Protein AF-A0A538FE49-F1 (afdb_monomer_lite)

Foldseek 3Di:
DVPDCVCVVQVQADDLVVLCVVCPCCLVPPAPVLCVQCVVVVHGSSVSVRGFDKDWDWDQDPNDIDGPDIDGDPVCVVVVVVQVVQCPDPCRQVCVPPNPPVDDDPVVD

Structure (mmCIF, N/CA/C/O backbone):
data_AF-A0A538FE49-F1
#
_entry.id   AF-A0A538FE49-F1
#
loop_
_atom_site.group_PDB
_atom_site.id
_atom_site.type_symbol
_atom_site.label_atom_id
_atom_site.label_alt_id
_atom_site.label_comp_id
_atom_site.label_asym_id
_atom_site.label_entity_id
_atom_site.label_seq_id
_atom_site.pdbx_PDB_ins_code
_atom_site.Cartn_x
_atom_site.Cartn_y
_atom_site.Cartn_z
_atom_site.occupancy
_atom_site.B_iso_or_equiv
_atom_site.auth_seq_id
_atom_site.auth_comp_id
_atom_site.auth_asym_id
_atom_site.auth_atom_id
_atom_site.pdbx_PDB_model_num
ATOM 1 N N . SER A 1 1 ? -4.887 13.344 3.956 1.00 56.56 1 SER A N 1
ATOM 2 C CA . SER A 1 1 ? -5.628 13.001 5.186 1.00 56.56 1 SER A CA 1
ATOM 3 C C . SER A 1 1 ? -6.440 14.210 5.642 1.00 56.56 1 SER A C 1
ATOM 5 O O . SER A 1 1 ? -6.087 15.333 5.300 1.00 56.56 1 SER A O 1
ATOM 7 N N . GLY A 1 2 ? -7.530 14.019 6.389 1.00 65.06 2 GLY A N 1
ATOM 8 C CA . GLY A 1 2 ? -8.364 15.116 6.911 1.00 65.06 2 GLY A CA 1
ATOM 9 C C . GLY A 1 2 ? -7.745 15.881 8.092 1.00 65.06 2 GLY A C 1
ATOM 10 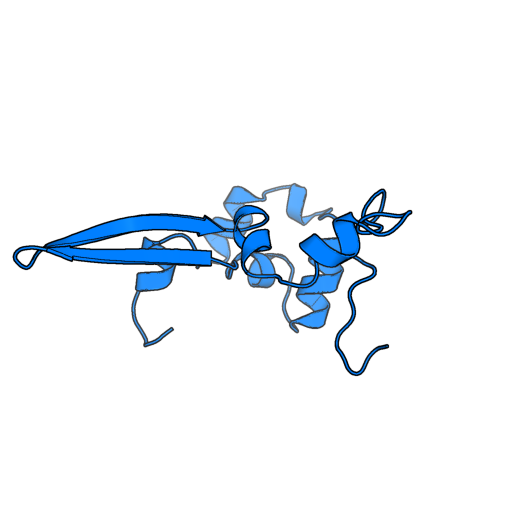O O . GLY A 1 2 ? -8.486 16.376 8.931 1.00 65.06 2 GLY A O 1
ATOM 11 N N . GLY A 1 3 ? -6.411 15.922 8.201 1.00 80.62 3 GLY A N 1
ATOM 12 C CA . GLY A 1 3 ? -5.692 16.476 9.356 1.00 80.62 3 GLY A CA 1
ATOM 13 C C . GLY A 1 3 ? -5.614 15.558 10.584 1.00 80.62 3 GLY A C 1
ATOM 14 O O . GLY A 1 3 ? -5.140 16.005 11.622 1.00 80.62 3 GLY A O 1
ATOM 15 N N . SER A 1 4 ? -6.063 14.303 10.483 1.00 91.44 4 SER A N 1
ATOM 16 C CA . SER A 1 4 ? -5.991 13.298 11.553 1.00 91.44 4 SER A CA 1
ATOM 17 C C . SER A 1 4 ? -4.808 12.336 11.392 1.00 91.44 4 SER A C 1
ATOM 19 O O . SER A 1 4 ? -4.269 12.167 10.295 1.00 91.44 4 SER A O 1
ATOM 21 N N . ASP A 1 5 ? -4.482 11.650 12.484 1.00 93.88 5 ASP A N 1
ATOM 22 C CA . ASP A 1 5 ? -3.541 10.529 12.605 1.00 93.88 5 ASP A CA 1
ATOM 23 C C . ASP A 1 5 ? -4.081 9.192 12.075 1.00 93.88 5 ASP A C 1
ATOM 25 O O . ASP A 1 5 ? -3.292 8.284 11.860 1.00 93.88 5 ASP A O 1
ATOM 29 N N . PHE A 1 6 ? -5.378 9.095 11.758 1.00 93.25 6 PHE A N 1
ATOM 30 C CA . PHE A 1 6 ? -6.036 7.899 11.201 1.00 93.25 6 PHE A CA 1
ATOM 31 C C . PHE A 1 6 ? -5.154 7.021 10.285 1.00 93.25 6 PHE A C 1
ATOM 33 O O . PHE A 1 6 ? -5.016 5.827 10.520 1.00 93.25 6 PHE A O 1
ATOM 40 N N . ASN A 1 7 ? -4.525 7.572 9.239 1.00 93.00 7 ASN A N 1
ATOM 41 C CA . ASN A 1 7 ? -3.709 6.746 8.336 1.00 93.00 7 ASN A CA 1
ATOM 42 C C . ASN A 1 7 ? -2.469 6.142 9.023 1.00 93.00 7 ASN A C 1
ATOM 44 O O . ASN A 1 7 ? -2.065 5.037 8.660 1.00 93.00 7 ASN A O 1
ATOM 48 N N . PHE A 1 8 ? -1.875 6.844 9.990 1.00 94.31 8 PHE A N 1
ATOM 49 C CA . PHE A 1 8 ? -0.779 6.329 10.811 1.00 94.31 8 PHE A CA 1
ATOM 50 C C . PHE A 1 8 ? -1.275 5.228 11.754 1.00 94.31 8 PHE A C 1
ATOM 52 O O . PHE A 1 8 ? -0.643 4.175 11.824 1.00 94.31 8 PHE A O 1
ATOM 59 N N . ASP A 1 9 ? -2.438 5.412 12.391 1.00 94.25 9 ASP A N 1
ATOM 60 C CA . ASP A 1 9 ? -3.041 4.410 13.288 1.00 94.25 9 ASP A CA 1
ATOM 61 C C . ASP A 1 9 ? -3.315 3.076 12.579 1.00 94.25 9 ASP A C 1
ATOM 63 O O . ASP A 1 9 ? -3.202 2.004 13.176 1.00 94.25 9 ASP A O 1
ATOM 67 N N . PHE A 1 10 ? -3.640 3.132 11.284 1.00 92.62 10 PHE A N 1
ATOM 68 C CA . PHE A 1 10 ? -3.897 1.955 10.450 1.00 92.62 10 PHE A CA 1
ATOM 69 C C . PHE A 1 10 ? -2.693 1.515 9.603 1.00 92.62 10 PHE A C 1
ATOM 71 O O . PHE A 1 10 ? -2.832 0.624 8.764 1.00 92.62 10 PHE A O 1
ATOM 78 N N . GLY A 1 11 ? -1.510 2.100 9.825 1.00 91.00 11 GLY A N 1
ATOM 79 C CA . GLY A 1 11 ? -0.252 1.685 9.195 1.00 91.00 11 GLY A CA 1
ATOM 80 C C . GLY A 1 11 ? -0.149 1.965 7.692 1.00 91.00 11 GLY A C 1
ATOM 81 O O . GLY A 1 11 ? 0.686 1.363 7.017 1.00 91.00 11 GLY A O 1
ATOM 82 N N . VAL A 1 12 ? -0.999 2.850 7.170 1.00 93.81 12 VAL A N 1
ATOM 83 C CA . VAL A 1 12 ? -1.008 3.283 5.765 1.00 93.81 12 VAL A CA 1
ATOM 84 C C . VAL A 1 12 ? -0.020 4.431 5.551 1.00 93.81 12 VAL A C 1
ATOM 86 O O . VAL A 1 12 ? 0.650 4.469 4.523 1.00 93.81 12 VAL A O 1
ATOM 89 N N . SER A 1 13 ? 0.115 5.312 6.545 1.00 94.81 13 SER A N 1
ATOM 90 C CA . SER A 1 13 ? 1.120 6.379 6.572 1.00 94.81 13 SER A CA 1
ATOM 91 C C . SER A 1 13 ? 2.210 6.076 7.601 1.00 94.81 13 SER A C 1
ATOM 93 O O . SER A 1 13 ? 1.953 5.467 8.642 1.00 94.81 13 SER A O 1
ATOM 95 N N . GLN A 1 14 ? 3.433 6.516 7.321 1.00 94.31 14 GLN A N 1
ATOM 96 C CA . GLN A 1 14 ? 4.603 6.408 8.193 1.00 94.31 14 GLN A CA 1
ATOM 97 C C . GLN A 1 14 ? 5.433 7.684 8.101 1.00 94.31 14 GLN A C 1
ATOM 99 O O . GLN A 1 14 ? 5.347 8.423 7.126 1.00 94.31 14 GLN A O 1
ATOM 104 N N . THR A 1 15 ? 6.245 7.969 9.113 1.00 94.19 15 THR A N 1
ATOM 105 C CA . THR A 1 15 ? 7.215 9.061 8.997 1.00 94.19 15 THR A CA 1
ATOM 106 C C . THR A 1 15 ? 8.393 8.627 8.128 1.00 94.19 15 THR A C 1
ATOM 108 O O . THR A 1 15 ? 8.765 7.452 8.098 1.00 94.19 15 THR A O 1
ATOM 111 N N . ASP A 1 16 ? 9.043 9.581 7.464 1.00 92.12 16 ASP A N 1
ATOM 112 C CA . ASP A 1 16 ? 10.282 9.324 6.720 1.00 92.12 16 ASP A CA 1
ATOM 113 C C . ASP A 1 16 ? 11.351 8.638 7.582 1.00 92.12 16 ASP A C 1
ATOM 115 O O . ASP A 1 16 ? 12.091 7.786 7.095 1.00 92.12 16 ASP A O 1
ATOM 119 N N . GLU A 1 17 ? 11.431 8.987 8.868 1.00 93.50 17 GLU A N 1
ATOM 120 C CA . GLU A 1 17 ? 12.359 8.370 9.819 1.00 93.50 17 GLU A CA 1
ATOM 121 C C . GLU A 1 17 ? 12.038 6.886 10.035 1.00 93.50 17 GLU A C 1
ATOM 123 O O . GLU A 1 17 ? 12.928 6.049 9.896 1.00 93.50 17 GLU A O 1
ATOM 128 N N . GLN A 1 18 ? 10.763 6.545 10.256 1.00 94.88 18 GLN A N 1
ATOM 129 C CA . GLN A 1 18 ? 10.312 5.155 10.387 1.00 94.88 18 GLN A CA 1
ATOM 130 C C . GLN A 1 18 ? 10.593 4.346 9.117 1.00 94.88 18 GLN A C 1
ATOM 132 O O . GLN A 1 18 ? 11.029 3.196 9.189 1.00 94.88 18 GLN A O 1
ATOM 137 N N . VAL A 1 19 ? 10.380 4.942 7.940 1.00 95.00 19 VAL A N 1
ATOM 138 C CA . VAL A 1 19 ? 10.703 4.295 6.663 1.00 95.00 19 VAL A CA 1
ATOM 139 C C . VAL A 1 19 ? 12.204 4.047 6.546 1.00 95.00 19 VAL A C 1
ATOM 141 O O . VAL A 1 19 ? 12.609 2.950 6.158 1.00 95.00 19 VAL A O 1
ATOM 144 N N . ARG A 1 20 ? 13.034 5.040 6.881 1.00 93.38 20 ARG A N 1
ATOM 145 C CA . ARG A 1 20 ? 14.499 4.934 6.813 1.00 93.38 20 ARG A CA 1
ATOM 146 C C . ARG A 1 20 ? 15.039 3.892 7.782 1.00 93.38 20 ARG A C 1
ATOM 148 O O . ARG A 1 20 ? 15.902 3.114 7.388 1.00 93.38 20 ARG A O 1
ATOM 155 N N . GLU A 1 21 ? 14.494 3.820 8.990 1.00 95.00 21 GLU A N 1
ATOM 156 C CA . GLU A 1 21 ? 14.830 2.784 9.966 1.00 95.00 21 GLU A CA 1
ATOM 157 C C . GLU A 1 21 ? 14.435 1.388 9.461 1.00 95.00 21 GLU A C 1
ATOM 159 O O . GLU A 1 21 ? 15.263 0.478 9.446 1.00 95.00 21 GLU A O 1
ATOM 164 N N . ARG A 1 22 ? 13.196 1.227 8.970 1.00 93.56 22 ARG A N 1
ATOM 165 C CA . ARG A 1 22 ? 12.679 -0.053 8.460 1.00 93.56 22 ARG A CA 1
ATOM 166 C C . ARG A 1 22 ? 13.465 -0.567 7.258 1.00 93.56 22 ARG A C 1
ATOM 168 O O . ARG A 1 22 ? 13.726 -1.762 7.157 1.00 93.56 22 ARG A O 1
ATOM 175 N N . MET A 1 23 ? 13.767 0.315 6.309 1.00 92.81 23 MET A N 1
ATOM 176 C CA . MET A 1 23 ? 14.410 -0.067 5.052 1.00 92.81 23 MET A CA 1
ATOM 177 C C . MET A 1 23 ? 15.933 -0.160 5.196 1.00 92.81 23 MET A C 1
ATOM 179 O O . MET A 1 23 ? 16.560 -0.968 4.510 1.00 92.81 23 MET A O 1
ATOM 183 N N . GLY A 1 24 ? 16.533 0.639 6.083 1.00 92.19 24 GLY A N 1
ATOM 184 C CA . GLY A 1 24 ? 17.960 0.613 6.382 1.00 92.19 24 GLY A CA 1
ATOM 185 C C . GLY A 1 24 ? 18.828 0.603 5.110 1.00 92.19 24 GLY A C 1
ATOM 186 O O . GLY A 1 24 ? 18.593 1.409 4.203 1.00 92.19 24 GLY A O 1
ATOM 187 N N . PRO A 1 25 ? 19.789 -0.336 4.986 1.00 91.50 25 PRO A N 1
ATOM 188 C CA . PRO A 1 25 ? 20.655 -0.447 3.808 1.00 91.50 25 PRO A CA 1
ATOM 189 C C . PRO A 1 25 ? 19.922 -0.693 2.479 1.00 91.50 25 PRO A C 1
ATOM 191 O O . PRO A 1 25 ? 20.480 -0.415 1.419 1.00 91.50 25 PRO A O 1
ATOM 194 N N . MET A 1 26 ? 18.669 -1.176 2.481 1.00 88.81 26 MET A N 1
ATOM 195 C CA . MET A 1 26 ? 17.912 -1.364 1.233 1.00 88.81 26 MET A CA 1
ATOM 196 C C . MET A 1 26 ? 17.621 -0.041 0.513 1.00 88.81 26 MET A C 1
ATOM 198 O O . MET A 1 26 ? 17.375 -0.059 -0.689 1.00 88.81 26 MET A O 1
ATOM 202 N N . LEU A 1 27 ? 17.674 1.106 1.203 1.00 90.25 27 LEU A N 1
ATOM 203 C CA . LEU A 1 27 ? 17.542 2.416 0.553 1.00 90.25 27 LEU A CA 1
ATOM 204 C C . LEU A 1 27 ? 18.767 2.807 -0.278 1.00 90.25 27 LEU A C 1
ATOM 206 O O . LEU A 1 27 ? 18.649 3.665 -1.152 1.00 90.25 27 LEU A O 1
ATOM 210 N N . GLU A 1 28 ? 19.926 2.182 -0.054 1.00 89.38 28 GLU A N 1
ATOM 211 C CA . GLU A 1 28 ? 21.117 2.420 -0.876 1.00 89.38 28 GLU A CA 1
ATOM 212 C C . GLU A 1 28 ? 20.934 1.816 -2.274 1.00 89.38 28 GLU A C 1
ATOM 214 O O . GLU A 1 28 ? 21.290 2.423 -3.288 1.00 89.38 28 GLU A O 1
ATOM 219 N N . GLN A 1 29 ? 20.316 0.632 -2.335 1.00 91.06 29 GLN A N 1
ATOM 220 C CA . GLN A 1 29 ? 20.046 -0.109 -3.568 1.00 91.06 29 GLN A CA 1
ATOM 221 C C . GLN A 1 29 ? 18.607 -0.658 -3.587 1.00 91.06 29 GLN A C 1
ATOM 223 O O . GLN A 1 29 ? 18.405 -1.873 -3.532 1.00 91.06 29 GLN A O 1
ATOM 228 N N . PRO A 1 30 ? 17.588 0.220 -3.666 1.00 90.50 30 PRO A N 1
ATOM 229 C CA . PRO A 1 30 ? 16.199 -0.195 -3.718 1.00 90.50 30 PRO A CA 1
ATOM 230 C C . PRO A 1 30 ? 15.902 -0.902 -5.046 1.00 90.50 30 PRO A C 1
ATOM 232 O O . PRO A 1 30 ? 16.496 -0.551 -6.075 1.00 90.50 30 PRO A O 1
ATOM 235 N N . PRO A 1 31 ? 14.944 -1.847 -5.055 1.00 88.12 31 PRO A N 1
ATOM 236 C CA . PRO A 1 31 ? 14.424 -2.434 -6.282 1.00 88.12 31 PRO A CA 1
ATOM 237 C C . PRO A 1 31 ? 14.046 -1.362 -7.323 1.00 88.12 31 PRO A C 1
ATOM 239 O O . PRO A 1 31 ? 13.468 -0.339 -6.939 1.00 88.12 31 PRO A O 1
ATOM 242 N N . PRO A 1 32 ? 14.308 -1.582 -8.629 1.00 89.25 32 PRO A N 1
ATOM 243 C CA . PRO A 1 32 ? 14.038 -0.594 -9.681 1.00 89.25 32 PRO A CA 1
ATOM 244 C C . PRO A 1 32 ? 12.609 -0.037 -9.674 1.00 89.25 32 PRO A C 1
ATOM 246 O O . PRO A 1 32 ? 12.425 1.163 -9.863 1.00 89.25 32 PRO A O 1
ATOM 249 N N . ILE A 1 33 ? 11.619 -0.879 -9.361 1.00 87.94 33 ILE A N 1
ATOM 250 C CA . ILE A 1 33 ? 10.207 -0.484 -9.276 1.00 87.94 33 ILE A CA 1
ATOM 251 C C . ILE A 1 33 ? 9.955 0.632 -8.259 1.00 87.94 33 ILE A C 1
ATOM 253 O O . ILE A 1 33 ? 9.175 1.541 -8.526 1.00 87.94 33 ILE A O 1
ATOM 257 N N . LEU A 1 34 ? 10.660 0.629 -7.123 1.00 90.19 34 LEU A N 1
ATOM 258 C CA . LEU A 1 34 ? 10.497 1.677 -6.117 1.00 90.19 34 LEU A CA 1
ATOM 259 C C . LEU A 1 34 ? 11.022 3.021 -6.617 1.00 90.19 34 LEU A C 1
ATOM 261 O O . LEU A 1 34 ? 10.419 4.045 -6.317 1.00 90.19 34 LEU A O 1
ATOM 265 N N . ARG A 1 35 ? 12.112 3.023 -7.398 1.00 91.38 35 ARG A N 1
ATOM 266 C CA . ARG A 1 35 ? 12.620 4.251 -8.028 1.00 91.38 35 ARG A CA 1
ATOM 267 C C . ARG A 1 35 ? 11.644 4.759 -9.084 1.00 91.38 35 ARG A C 1
ATOM 269 O O . ARG A 1 35 ? 11.253 5.914 -9.012 1.00 91.38 35 ARG A O 1
ATOM 276 N N . GLN A 1 36 ? 11.185 3.885 -9.986 1.00 90.19 36 GLN A N 1
ATOM 277 C CA . GLN A 1 36 ? 10.203 4.253 -11.014 1.00 90.19 36 GLN A CA 1
ATOM 278 C C . GLN A 1 36 ? 8.935 4.856 -10.397 1.00 90.19 36 GLN A C 1
ATOM 280 O O . GLN A 1 36 ? 8.447 5.877 -10.876 1.00 90.19 36 GLN A O 1
ATOM 285 N N . HIS A 1 37 ? 8.395 4.247 -9.339 1.00 90.88 37 HIS A N 1
ATOM 286 C CA . HIS A 1 37 ? 7.190 4.760 -8.694 1.00 90.88 37 HIS A CA 1
ATOM 287 C C . HIS A 1 37 ? 7.431 6.077 -7.955 1.00 90.88 37 HIS A C 1
ATOM 289 O O . HIS A 1 37 ? 6.628 6.995 -8.110 1.00 90.88 37 HIS A O 1
ATOM 295 N N . ALA A 1 38 ? 8.535 6.193 -7.212 1.00 93.06 38 ALA A N 1
ATOM 296 C CA . ALA A 1 38 ? 8.894 7.428 -6.522 1.00 93.06 38 ALA A CA 1
ATOM 297 C C . ALA A 1 38 ? 9.032 8.598 -7.510 1.00 93.06 38 ALA A C 1
ATOM 299 O O . ALA A 1 38 ? 8.355 9.619 -7.342 1.00 93.06 38 ALA A O 1
ATOM 300 N N . ASP A 1 39 ? 9.785 8.387 -8.596 1.00 92.12 39 ASP A N 1
ATOM 301 C CA . ASP A 1 39 ? 9.978 9.356 -9.678 1.00 92.12 39 ASP A CA 1
ATOM 302 C C . ASP A 1 39 ? 8.643 9.741 -10.321 1.00 92.12 39 ASP A C 1
ATOM 304 O O . ASP A 1 39 ? 8.349 10.927 -10.481 1.00 92.12 39 ASP A O 1
ATOM 308 N N . ALA A 1 40 ? 7.791 8.754 -10.628 1.00 90.38 40 ALA A N 1
ATOM 309 C CA . ALA A 1 40 ? 6.464 9.011 -11.171 1.00 90.38 40 ALA A CA 1
ATOM 310 C C . ALA A 1 40 ? 5.665 9.915 -10.221 1.00 90.38 40 ALA A C 1
ATOM 312 O O . ALA A 1 40 ? 5.081 10.907 -10.653 1.00 90.38 40 ALA A O 1
ATOM 313 N N . THR A 1 41 ? 5.661 9.633 -8.919 1.00 90.88 41 THR A N 1
ATOM 314 C CA . THR A 1 41 ? 4.933 10.433 -7.920 1.00 90.88 41 THR A CA 1
ATOM 315 C C . THR A 1 41 ? 5.616 11.745 -7.515 1.00 90.88 41 THR A C 1
ATOM 317 O O . THR A 1 41 ? 5.032 12.503 -6.745 1.00 90.88 41 THR A O 1
ATOM 320 N N . GLY A 1 42 ? 6.803 12.053 -8.048 1.00 93.69 42 GLY A N 1
ATOM 321 C CA . GLY A 1 42 ? 7.527 13.293 -7.764 1.00 93.69 42 GLY A CA 1
ATOM 322 C C . GLY A 1 42 ? 8.138 13.361 -6.360 1.00 93.69 42 GLY A C 1
ATOM 323 O O . GLY A 1 42 ? 8.216 14.446 -5.787 1.00 93.69 42 GLY A O 1
ATOM 324 N N . THR A 1 43 ? 8.548 12.222 -5.795 1.00 94.56 43 THR A N 1
ATOM 325 C CA . THR A 1 43 ? 9.159 12.117 -4.457 1.00 94.56 43 THR A CA 1
ATOM 326 C C . THR A 1 43 ? 10.366 11.168 -4.469 1.00 94.56 43 THR A C 1
ATOM 328 O O . THR A 1 43 ? 10.647 10.542 -5.488 1.00 94.56 43 THR A O 1
ATOM 331 N N . ASP A 1 44 ? 11.113 11.070 -3.365 1.00 94.06 44 ASP A N 1
ATOM 332 C CA . ASP A 1 44 ? 12.192 10.083 -3.214 1.00 94.06 44 ASP A CA 1
ATOM 333 C C . ASP A 1 44 ? 11.649 8.716 -2.745 1.00 94.06 44 ASP A C 1
ATOM 335 O O . ASP A 1 44 ? 10.479 8.567 -2.398 1.00 94.06 44 ASP A O 1
ATOM 339 N N . VAL A 1 45 ? 12.484 7.672 -2.736 1.00 94.06 45 VAL A N 1
ATOM 340 C CA . VAL A 1 45 ? 12.034 6.318 -2.346 1.00 94.06 45 VAL A CA 1
ATOM 341 C C . VAL A 1 45 ? 11.498 6.278 -0.909 1.00 94.06 45 VAL A C 1
ATOM 343 O O . VAL A 1 45 ? 10.573 5.517 -0.631 1.00 94.06 45 VAL A O 1
ATOM 346 N N . ALA A 1 46 ? 12.047 7.087 0.002 1.00 94.19 46 ALA A N 1
ATOM 347 C CA . ALA A 1 46 ? 11.566 7.138 1.378 1.00 94.19 46 ALA A CA 1
ATOM 348 C C . ALA A 1 46 ? 10.172 7.780 1.454 1.00 94.19 46 ALA A C 1
ATOM 350 O O . ALA A 1 46 ? 9.275 7.196 2.056 1.00 94.19 46 ALA A O 1
ATOM 351 N N . GLY A 1 47 ? 9.973 8.909 0.775 1.00 94.81 47 GLY A N 1
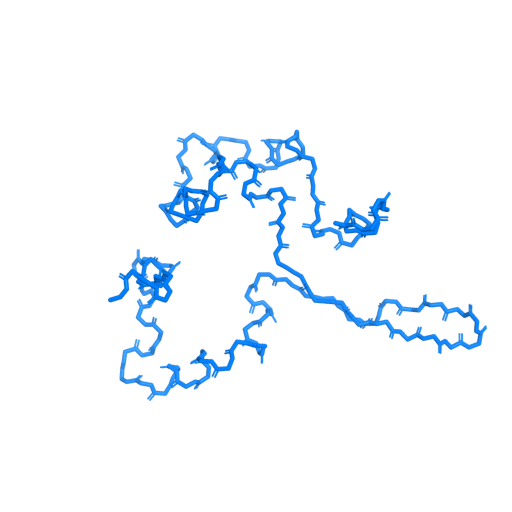ATOM 352 C CA . GLY A 1 47 ? 8.691 9.593 0.674 1.00 94.81 47 GLY A CA 1
ATOM 353 C C . GLY A 1 47 ? 7.646 8.816 -0.131 1.00 94.81 47 GLY A C 1
ATOM 354 O O . GLY A 1 47 ? 6.456 8.956 0.114 1.00 94.81 47 GLY A O 1
ATOM 355 N N . TYR A 1 48 ? 8.054 7.959 -1.069 1.00 93.94 48 TYR A N 1
ATOM 356 C CA . TYR A 1 48 ? 7.128 7.040 -1.737 1.00 93.94 48 TYR A CA 1
ATOM 357 C C . TYR A 1 48 ? 6.663 5.927 -0.790 1.00 93.94 48 TYR A C 1
ATOM 359 O O . TYR A 1 48 ? 5.498 5.549 -0.783 1.00 93.94 48 TYR A O 1
ATOM 367 N N . LEU A 1 49 ? 7.571 5.395 0.031 1.00 93.75 49 LEU A N 1
ATOM 368 C CA . LEU A 1 49 ? 7.273 4.322 0.982 1.00 93.75 49 LEU A CA 1
ATOM 369 C C . LEU A 1 49 ? 6.615 4.804 2.284 1.00 93.75 49 LEU A C 1
ATOM 371 O O . LEU A 1 49 ? 6.211 3.954 3.087 1.00 93.75 49 LEU A O 1
ATOM 375 N N . SER A 1 50 ? 6.550 6.118 2.514 1.00 95.19 50 SER A N 1
ATOM 376 C CA . SER A 1 50 ? 5.885 6.717 3.675 1.00 95.19 50 SER A CA 1
ATOM 377 C C . SER A 1 50 ? 4.367 6.756 3.523 1.00 95.19 50 SER A C 1
ATOM 379 O O . SER A 1 50 ? 3.665 6.786 4.527 1.00 95.19 50 SER A O 1
ATOM 381 N N . GLU A 1 51 ? 3.856 6.652 2.295 1.00 93.62 51 GLU A N 1
ATOM 382 C CA . GLU A 1 51 ? 2.429 6.568 1.987 1.00 93.62 51 GLU A CA 1
ATOM 383 C C . GLU A 1 51 ? 2.149 5.293 1.181 1.00 93.62 51 GLU A C 1
ATOM 385 O O . GLU A 1 51 ? 2.419 5.197 -0.016 1.00 93.62 51 GLU A O 1
ATOM 390 N N . GLY A 1 52 ? 1.608 4.276 1.848 1.00 92.00 52 GLY A N 1
ATOM 391 C CA . GLY A 1 52 ? 1.236 3.012 1.225 1.00 92.00 52 GLY A CA 1
ATOM 392 C C . GLY A 1 52 ? -0.218 2.989 0.746 1.00 92.00 52 GLY A C 1
ATOM 393 O O . GLY A 1 52 ? -1.057 3.746 1.228 1.00 92.00 52 GLY A O 1
ATOM 394 N N . PRO A 1 53 ? -0.580 2.078 -0.172 1.00 92.38 53 PRO A N 1
ATOM 395 C CA . PRO A 1 53 ? -1.977 1.798 -0.453 1.00 92.38 53 PRO A CA 1
ATOM 396 C C . PRO A 1 53 ? -2.554 0.872 0.633 1.00 92.38 53 PRO A C 1
ATOM 398 O O . PRO A 1 53 ? -1.913 -0.100 1.047 1.00 92.38 53 PRO A O 1
ATOM 401 N N . GLY A 1 54 ? -3.791 1.133 1.057 1.00 94.38 54 GLY A N 1
ATOM 402 C CA . GLY A 1 54 ? -4.478 0.335 2.071 1.00 94.38 54 GLY A CA 1
ATOM 403 C C . GLY A 1 54 ? -5.992 0.329 1.893 1.00 94.38 54 GLY A C 1
ATOM 404 O O . GLY A 1 54 ? -6.575 1.264 1.346 1.00 94.38 54 GLY A O 1
ATOM 405 N N . PHE A 1 55 ? -6.630 -0.738 2.363 1.00 95.50 55 PHE A N 1
ATOM 406 C CA . PHE A 1 55 ? -8.079 -0.871 2.418 1.00 95.50 55 PHE A C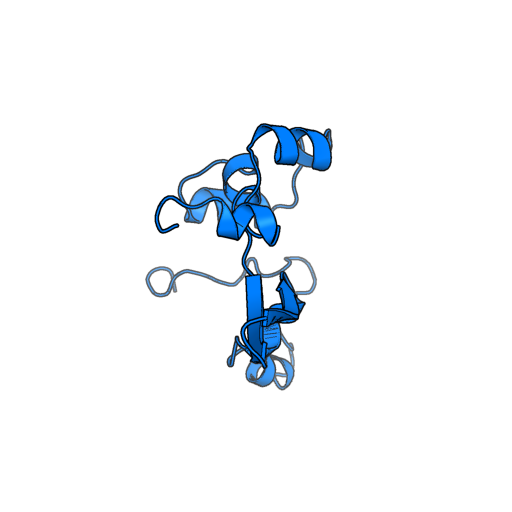A 1
ATOM 407 C C . PHE A 1 55 ? -8.483 -1.427 3.777 1.00 95.50 55 PHE A C 1
ATOM 409 O O . PHE A 1 55 ? -8.036 -2.503 4.175 1.00 95.50 55 PHE A O 1
ATOM 416 N N . SER A 1 56 ? -9.369 -0.703 4.452 1.00 95.62 56 SER A N 1
ATOM 417 C CA . SER A 1 56 ? -9.895 -1.063 5.764 1.00 95.62 56 SER A CA 1
ATOM 418 C C . SER A 1 56 ? -11.417 -1.096 5.726 1.00 95.62 56 SER A C 1
ATOM 420 O O . SER A 1 56 ? -12.038 -0.226 5.116 1.00 95.62 56 SER A O 1
ATOM 422 N N . ALA A 1 57 ? -12.018 -2.071 6.409 1.00 96.81 57 ALA A N 1
ATOM 423 C CA . ALA A 1 57 ? -13.459 -2.128 6.630 1.00 96.81 57 ALA A CA 1
ATOM 424 C C 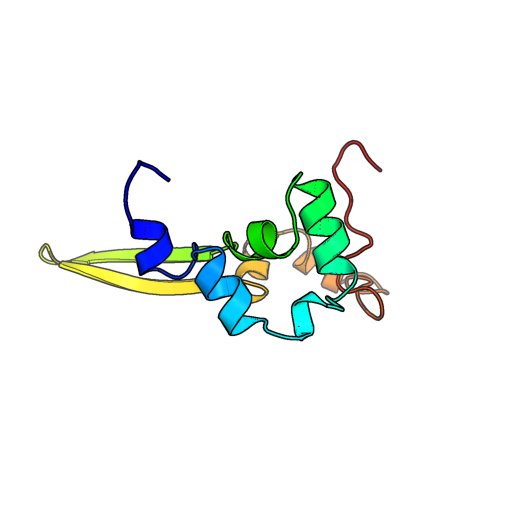. ALA A 1 57 ? -13.774 -2.025 8.122 1.00 96.81 57 ALA A C 1
ATOM 426 O O . ALA A 1 57 ? -13.186 -2.725 8.957 1.00 96.81 57 ALA A O 1
ATOM 427 N N . PHE A 1 58 ? -14.744 -1.175 8.440 1.00 97.69 58 PHE A N 1
ATOM 428 C CA . PHE A 1 58 ? -15.177 -0.909 9.801 1.00 97.69 58 PHE A CA 1
ATOM 429 C C . PHE A 1 58 ? -16.652 -1.249 9.967 1.00 97.69 58 PHE A C 1
ATOM 431 O O . PHE A 1 58 ? -17.448 -1.030 9.054 1.00 97.69 58 PHE A O 1
ATOM 438 N N . VAL A 1 59 ? -17.012 -1.750 11.144 1.00 98.44 59 VAL A N 1
ATOM 439 C CA . VAL A 1 59 ? -18.403 -1.975 11.547 1.00 98.44 59 VAL A CA 1
ATOM 440 C C . VAL A 1 59 ? -18.678 -1.140 12.788 1.00 98.44 59 VAL A C 1
ATOM 442 O O . VAL A 1 59 ? -17.879 -1.151 13.720 1.00 98.44 59 VAL A O 1
ATOM 445 N N . LEU A 1 60 ? -19.792 -0.410 12.789 1.00 98.31 60 LEU A N 1
ATOM 446 C CA . LEU A 1 60 ? -20.325 0.256 13.974 1.00 98.31 60 LEU A CA 1
ATOM 447 C C . LEU A 1 60 ? -21.414 -0.639 14.567 1.00 98.31 60 LEU A C 1
ATOM 449 O O . LEU A 1 60 ? -22.431 -0.858 13.911 1.00 98.31 60 LEU A O 1
ATOM 453 N N . ASP A 1 61 ? -21.197 -1.131 15.782 1.00 98.19 61 ASP A N 1
ATOM 454 C CA . ASP A 1 61 ? -22.134 -2.000 16.497 1.00 98.19 61 ASP A CA 1
ATOM 455 C C . ASP A 1 61 ? -22.211 -1.580 17.970 1.00 98.19 61 ASP A C 1
ATOM 457 O O . ASP A 1 61 ? -21.183 -1.356 18.606 1.00 98.19 61 ASP A O 1
ATOM 461 N N . ASP A 1 62 ? -23.428 -1.362 18.475 1.00 97.62 62 ASP A N 1
ATOM 462 C CA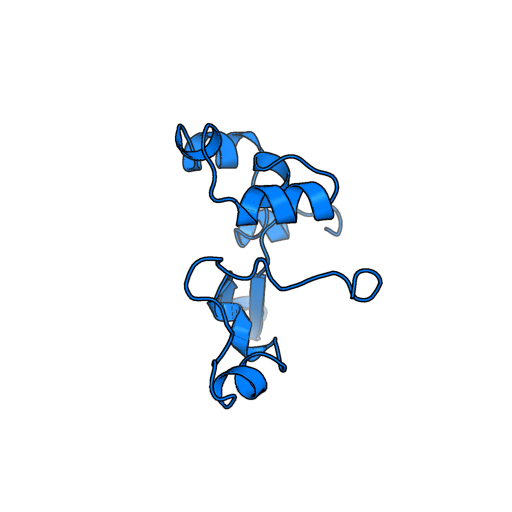 . ASP A 1 62 ? -23.708 -0.849 19.828 1.00 97.62 62 ASP A CA 1
ATOM 463 C C . ASP A 1 62 ? -22.844 0.360 20.264 1.00 97.62 62 ASP A C 1
ATOM 465 O O . ASP A 1 62 ? -22.432 0.501 21.416 1.00 97.62 62 ASP A O 1
ATOM 469 N N . GLY A 1 63 ? -22.566 1.274 19.326 1.00 98.06 63 GLY A N 1
ATOM 470 C CA . GLY A 1 63 ? -21.757 2.476 19.572 1.00 98.06 63 GLY A CA 1
ATOM 471 C C . GLY A 1 63 ? -20.241 2.240 19.587 1.00 98.06 63 GLY A C 1
ATOM 472 O O . GLY A 1 63 ? -19.486 3.193 19.775 1.00 98.06 63 GLY A O 1
ATOM 473 N N . VAL A 1 64 ? -19.786 1.007 19.353 1.00 98.06 64 VAL A N 1
ATOM 474 C CA . VAL A 1 64 ? -18.374 0.628 19.241 1.00 98.06 64 VAL A CA 1
ATOM 475 C C . VAL A 1 64 ? -18.000 0.453 17.770 1.00 98.06 64 VAL A C 1
ATOM 477 O O . VAL A 1 64 ? -18.716 -0.181 16.997 1.00 98.06 64 VAL A O 1
ATOM 480 N N . VAL A 1 65 ? -16.862 1.022 17.369 1.00 97.19 65 VAL A N 1
ATOM 481 C CA . VAL A 1 65 ? -16.310 0.856 16.019 1.00 97.19 65 VAL A CA 1
ATOM 482 C C . VAL A 1 65 ? -15.276 -0.265 16.029 1.00 97.19 65 VAL A C 1
ATOM 484 O O . VAL A 1 65 ? -14.275 -0.191 16.738 1.00 97.19 65 VAL A O 1
ATOM 487 N N . TYR A 1 66 ? -15.497 -1.283 15.204 1.00 97.69 66 TYR A N 1
ATOM 488 C CA . TYR A 1 66 ? -14.609 -2.427 15.032 1.00 97.69 66 TYR A CA 1
ATOM 489 C C . TYR A 1 66 ? -13.865 -2.332 13.703 1.00 97.69 66 TYR A C 1
ATOM 491 O O . TYR A 1 66 ? -14.484 -2.142 12.657 1.00 97.69 66 TYR A O 1
ATOM 499 N N . HIS A 1 67 ? -12.546 -2.526 13.720 1.00 97.19 67 HIS A N 1
ATOM 500 C CA . HIS A 1 67 ? -11.733 -2.693 12.512 1.00 97.19 67 HIS A CA 1
ATOM 501 C C . HIS A 1 67 ? -11.759 -4.163 12.091 1.00 97.19 67 HIS A C 1
ATOM 503 O O . HIS A 1 67 ? -11.024 -4.998 12.608 1.00 97.19 67 HIS A O 1
ATOM 509 N N . THR A 1 68 ? -12.694 -4.494 11.206 1.00 97.44 68 THR A N 1
ATOM 510 C CA . THR A 1 68 ? -13.042 -5.889 10.878 1.00 97.44 68 THR A CA 1
ATOM 511 C C . THR A 1 68 ? -12.193 -6.491 9.765 1.00 97.44 68 THR A C 1
ATOM 513 O O . THR A 1 68 ? -12.096 -7.711 9.647 1.00 97.44 68 THR A O 1
ATOM 516 N N . TYR A 1 69 ? -11.576 -5.645 8.944 1.00 96.06 69 TYR A N 1
ATOM 517 C CA . TYR A 1 69 ? -10.716 -6.068 7.851 1.00 96.06 69 TYR A CA 1
ATOM 518 C C . TYR A 1 69 ? -9.687 -4.986 7.554 1.00 96.06 69 TYR A C 1
ATOM 520 O O . TYR A 1 69 ? -10.017 -3.800 7.552 1.00 96.06 69 TYR A O 1
ATOM 528 N N . SER A 1 70 ? -8.465 -5.411 7.254 1.00 95.00 70 SER A N 1
ATOM 529 C CA . SER A 1 70 ? -7.395 -4.553 6.763 1.00 95.00 70 SER A CA 1
ATOM 530 C C . SER A 1 70 ? -6.567 -5.312 5.747 1.00 95.00 70 SER A C 1
ATOM 532 O O . SER A 1 70 ? -6.257 -6.490 5.947 1.00 95.00 70 SER A O 1
ATOM 534 N N . THR A 1 71 ? -6.179 -4.643 4.672 1.00 95.44 71 THR A N 1
ATOM 535 C CA . THR A 1 71 ? -5.195 -5.172 3.741 1.00 95.44 71 THR A CA 1
ATOM 536 C C . THR A 1 71 ? -4.427 -4.057 3.046 1.00 95.44 71 THR A C 1
ATOM 538 O O . THR A 1 71 ? -4.877 -2.915 2.972 1.00 95.44 71 THR A O 1
ATOM 541 N N . GLY A 1 72 ? -3.260 -4.403 2.520 1.00 93.25 72 GLY A N 1
ATOM 542 C CA . GLY A 1 72 ? -2.382 -3.505 1.785 1.00 93.25 72 GLY A CA 1
ATOM 543 C C . GLY A 1 72 ? -1.541 -4.283 0.781 1.00 93.25 72 GLY A C 1
ATOM 544 O O . GLY A 1 72 ? -1.649 -5.510 0.677 1.00 93.25 72 GLY A O 1
ATOM 545 N N . ALA A 1 73 ? -0.692 -3.569 0.042 1.00 89.19 73 ALA A N 1
ATOM 546 C CA . ALA A 1 73 ? 0.173 -4.153 -0.985 1.00 89.19 73 ALA A CA 1
ATOM 547 C C . ALA A 1 73 ? -0.614 -5.099 -1.925 1.00 89.19 73 ALA A C 1
ATOM 549 O O . ALA A 1 73 ? -1.677 -4.738 -2.429 1.00 89.19 73 ALA A O 1
ATOM 550 N N . ARG A 1 74 ? -0.132 -6.331 -2.134 1.00 87.94 74 ARG A N 1
ATOM 551 C CA . ARG A 1 74 ? -0.775 -7.329 -3.010 1.00 87.94 74 ARG A CA 1
ATOM 552 C C . ARG A 1 74 ? -2.149 -7.801 -2.530 1.00 87.94 74 ARG A C 1
ATOM 554 O O . ARG A 1 74 ? -2.907 -8.374 -3.303 1.00 87.94 74 ARG A O 1
ATOM 561 N N . GLY A 1 75 ? -2.509 -7.545 -1.275 1.00 92.81 75 GLY A N 1
ATOM 562 C CA . GLY A 1 75 ? -3.851 -7.834 -0.784 1.00 92.81 75 GLY A CA 1
ATOM 563 C C . GLY A 1 75 ? -4.937 -6.959 -1.418 1.00 92.81 75 GLY A C 1
ATOM 564 O O . GLY A 1 75 ? -6.107 -7.306 -1.337 1.00 92.81 75 GLY A O 1
ATOM 565 N N . LEU A 1 76 ? -4.566 -5.869 -2.101 1.00 93.44 76 LEU A N 1
ATOM 566 C CA . LEU A 1 76 ? -5.490 -4.959 -2.788 1.00 93.44 76 LEU A CA 1
ATOM 567 C C . LEU A 1 76 ? -5.838 -5.384 -4.216 1.00 93.44 76 LEU A C 1
ATOM 569 O O . LEU A 1 76 ? -6.678 -4.753 -4.854 1.00 93.44 76 LEU A O 1
ATOM 573 N N . GLU A 1 77 ? -5.227 -6.452 -4.731 1.00 91.25 77 GLU A N 1
ATOM 574 C CA . GLU A 1 77 ? -5.402 -6.874 -6.124 1.00 91.25 77 GLU A CA 1
ATOM 575 C C . GLU A 1 77 ? -6.869 -7.171 -6.488 1.00 91.25 77 GLU A C 1
ATOM 577 O O . GLU A 1 77 ? -7.260 -6.991 -7.638 1.00 91.25 77 GLU A O 1
ATOM 582 N N . PHE A 1 78 ? -7.720 -7.545 -5.522 1.00 89.94 78 PHE A N 1
ATOM 583 C CA . PHE A 1 78 ? -9.155 -7.765 -5.763 1.00 89.94 78 PHE A CA 1
ATOM 584 C C . PHE A 1 78 ? -9.928 -6.483 -6.125 1.00 89.94 78 PHE A C 1
ATOM 586 O O . PHE A 1 78 ? -10.995 -6.566 -6.730 1.00 89.94 78 PHE A O 1
ATOM 593 N N . LEU A 1 79 ? -9.399 -5.305 -5.780 1.00 92.19 79 LEU A N 1
ATOM 594 C CA . LEU A 1 79 ? -9.943 -4.000 -6.178 1.00 92.19 79 LEU A CA 1
ATOM 595 C C . LEU A 1 79 ? -9.427 -3.562 -7.558 1.00 92.19 79 LEU A C 1
ATOM 597 O O . LEU A 1 79 ? -9.946 -2.621 -8.156 1.00 92.19 79 LEU A O 1
ATOM 601 N N . MET A 1 80 ? -8.412 -4.248 -8.084 1.00 90.69 80 MET A N 1
ATOM 602 C CA . MET A 1 80 ? -7.739 -3.926 -9.336 1.00 90.69 80 MET A CA 1
ATOM 603 C C . MET A 1 80 ? -8.291 -4.824 -10.443 1.00 90.69 80 MET A C 1
ATOM 605 O O . MET A 1 80 ? -7.697 -5.836 -10.802 1.00 90.69 80 MET A O 1
ATOM 609 N N . ALA A 1 81 ? -9.450 -4.446 -10.995 1.00 89.44 81 ALA A N 1
ATOM 610 C CA . ALA A 1 81 ? -10.232 -5.283 -11.917 1.00 89.44 81 ALA A CA 1
ATOM 611 C C . ALA A 1 81 ? -9.460 -5.804 -13.148 1.00 89.44 81 ALA A C 1
ATOM 613 O O . ALA A 1 81 ? -9.854 -6.805 -13.746 1.00 89.44 81 ALA A O 1
ATOM 614 N N . TYR A 1 82 ? -8.356 -5.155 -13.522 1.00 88.44 82 TYR A N 1
ATOM 615 C CA . TYR A 1 82 ? -7.516 -5.578 -14.635 1.00 88.44 82 TYR A CA 1
ATOM 616 C C . TYR A 1 82 ? -6.636 -6.796 -14.307 1.00 88.44 82 TYR A C 1
ATOM 618 O O . TYR A 1 82 ? -6.414 -7.611 -15.198 1.00 88.44 82 TYR A O 1
ATOM 626 N N . TYR A 1 83 ? -6.184 -6.992 -13.061 1.00 90.56 83 TYR A N 1
ATOM 627 C CA . TYR A 1 83 ? -5.337 -8.143 -12.718 1.00 90.56 83 TYR A CA 1
ATOM 628 C C . TYR A 1 83 ? -6.031 -9.490 -12.950 1.00 90.56 83 TYR A C 1
ATOM 630 O O . TYR A 1 83 ? -5.446 -10.322 -13.642 1.00 90.56 83 TYR A O 1
ATOM 638 N N . PRO A 1 84 ? -7.294 -9.703 -12.529 1.00 92.06 84 PRO A N 1
ATOM 639 C CA . PRO A 1 84 ? -8.020 -10.927 -12.867 1.00 92.06 84 PRO A CA 1
ATOM 640 C C . PRO A 1 84 ? -8.183 -11.172 -14.375 1.00 92.06 84 PRO A C 1
ATOM 642 O O . PRO A 1 84 ? -8.312 -12.324 -14.801 1.00 92.06 84 PRO A O 1
ATOM 645 N N . ILE A 1 85 ? -8.221 -10.111 -15.188 1.00 92.75 85 ILE A N 1
ATOM 646 C CA . ILE A 1 85 ? -8.280 -10.220 -16.652 1.00 92.75 85 ILE A CA 1
ATOM 647 C C . ILE A 1 85 ? -6.909 -10.641 -17.194 1.00 92.75 85 ILE A C 1
ATOM 649 O O . ILE A 1 85 ? -6.834 -11.591 -17.972 1.00 92.75 85 ILE A O 1
ATOM 653 N N . LEU A 1 86 ? -5.829 -9.989 -16.753 1.00 91.19 86 LEU A N 1
ATOM 654 C CA . LEU A 1 86 ? -4.459 -10.306 -17.166 1.00 91.19 86 LEU A CA 1
ATOM 655 C C . LEU A 1 86 ? -4.020 -11.705 -16.732 1.00 91.19 86 LEU A C 1
ATOM 657 O O . LEU A 1 86 ? -3.372 -12.396 -17.506 1.00 91.19 86 LEU A O 1
ATOM 661 N N . ASP A 1 87 ? -4.463 -12.186 -15.570 1.00 92.00 87 ASP A N 1
ATOM 662 C CA . ASP A 1 87 ? -4.204 -13.554 -15.093 1.00 92.00 87 ASP A CA 1
ATOM 663 C C . ASP A 1 87 ? -4.702 -14.645 -16.057 1.00 92.00 87 ASP A C 1
ATOM 665 O O . ASP A 1 87 ? -4.283 -15.798 -15.967 1.00 92.00 87 ASP A O 1
ATOM 669 N N . ARG A 1 88 ? -5.600 -14.299 -16.988 1.00 94.31 88 ARG A N 1
ATOM 670 C CA . ARG A 1 88 ? -6.118 -15.202 -18.027 1.00 94.31 88 ARG A CA 1
ATOM 671 C C . ARG A 1 88 ? -5.408 -15.048 -19.372 1.00 94.31 88 ARG A C 1
ATOM 673 O O . ARG A 1 88 ? -5.669 -15.837 -20.280 1.00 94.31 88 ARG A O 1
ATOM 680 N N . ALA A 1 89 ? -4.547 -14.046 -19.532 1.00 93.38 89 ALA A N 1
ATOM 681 C CA . ALA A 1 89 ? -3.744 -13.880 -20.734 1.00 93.38 89 ALA A CA 1
ATOM 682 C C . ALA A 1 89 ? -2.616 -14.932 -20.778 1.00 93.38 89 ALA A C 1
ATOM 684 O O . ALA A 1 89 ? -2.137 -15.354 -19.727 1.00 93.38 89 ALA A O 1
ATOM 685 N N . PRO A 1 90 ? -2.119 -15.331 -21.968 1.00 93.38 90 PRO A N 1
ATOM 686 C CA . PRO A 1 90 ? -1.035 -16.316 -22.078 1.00 93.38 90 PRO A CA 1
ATOM 687 C C . PRO A 1 90 ? 0.254 -15.954 -21.323 1.00 93.38 90 PRO A C 1
ATOM 689 O O . PRO A 1 90 ? 0.999 -16.848 -20.941 1.00 93.38 90 PRO A O 1
ATOM 692 N N . LYS A 1 91 ? 0.514 -14.657 -21.112 1.00 89.50 91 LYS A N 1
ATOM 693 C CA . LYS A 1 91 ? 1.659 -14.143 -20.342 1.00 89.50 91 LYS A CA 1
ATOM 694 C C . LYS A 1 91 ? 1.323 -13.807 -18.882 1.00 89.50 91 LYS A C 1
ATOM 696 O O . LYS A 1 91 ? 2.146 -13.232 -18.173 1.00 89.50 91 LYS A O 1
ATOM 701 N N . GLY A 1 92 ? 0.101 -14.098 -18.433 1.00 90.44 92 GLY A N 1
ATOM 702 C CA . GLY A 1 92 ? -0.402 -13.599 -17.159 1.00 90.44 92 GLY A CA 1
ATOM 703 C C . GLY A 1 92 ? -0.264 -12.075 -17.075 1.00 90.44 92 GLY A C 1
ATOM 704 O O . GLY A 1 92 ? -0.590 -11.348 -18.015 1.00 90.44 92 GLY A O 1
ATOM 705 N N . ARG A 1 93 ? 0.289 -11.599 -15.958 1.00 88.38 93 ARG A N 1
ATOM 706 C CA . ARG A 1 93 ? 0.555 -10.176 -15.698 1.00 88.38 93 ARG A CA 1
ATOM 707 C C . ARG A 1 93 ? 1.877 -9.658 -16.275 1.00 88.38 93 ARG A C 1
ATOM 709 O O . ARG A 1 93 ? 2.179 -8.496 -16.047 1.00 88.38 93 ARG A O 1
ATOM 716 N N . ASP A 1 94 ? 2.668 -10.488 -16.962 1.00 86.81 94 ASP A N 1
ATOM 717 C CA . ASP A 1 94 ? 3.983 -10.109 -17.523 1.00 86.81 94 ASP A CA 1
ATOM 718 C C . ASP A 1 94 ? 4.941 -9.498 -16.460 1.00 86.81 94 ASP A C 1
ATOM 720 O O . ASP A 1 94 ? 5.668 -8.539 -16.710 1.00 86.81 94 ASP A O 1
ATOM 724 N N . GLU A 1 95 ? 4.902 -10.021 -15.221 1.00 81.44 95 GLU A N 1
ATOM 725 C CA . GLU A 1 95 ? 5.624 -9.480 -14.046 1.00 81.44 95 GLU A CA 1
ATOM 726 C C . GLU A 1 95 ? 6.990 -10.147 -13.757 1.00 81.44 95 GLU A C 1
ATOM 728 O O . GLU A 1 95 ? 7.656 -9.728 -12.811 1.00 81.44 95 GLU A O 1
ATOM 733 N N . GLU A 1 96 ? 7.415 -11.152 -14.539 1.00 72.12 96 GLU A N 1
ATOM 734 C CA . GLU A 1 96 ? 8.502 -12.101 -14.199 1.00 72.12 96 GLU A CA 1
ATOM 735 C C . GLU A 1 96 ? 9.789 -11.446 -13.658 1.00 72.12 96 GLU A C 1
ATOM 737 O O . GLU A 1 96 ? 10.166 -11.714 -12.518 1.00 72.12 96 GLU A O 1
ATOM 742 N N . ASP A 1 97 ? 10.423 -10.551 -14.422 1.00 65.81 97 ASP A N 1
ATOM 743 C CA . ASP A 1 97 ? 11.712 -9.941 -14.038 1.00 65.81 97 ASP A CA 1
ATOM 744 C C . ASP A 1 97 ? 11.593 -8.496 -13.540 1.00 65.81 97 ASP A C 1
ATOM 746 O O . ASP A 1 97 ? 12.571 -7.888 -13.101 1.00 65.81 97 ASP A O 1
ATOM 750 N N . SER A 1 98 ? 10.402 -7.908 -13.651 1.00 62.88 98 SER A N 1
ATOM 751 C CA . SER A 1 98 ? 10.255 -6.457 -13.585 1.00 62.88 98 SER A CA 1
ATOM 752 C C . SER A 1 98 ? 9.168 -5.968 -12.643 1.00 62.88 98 SER A C 1
ATOM 754 O O . SER A 1 98 ? 8.912 -4.778 -12.650 1.00 62.88 98 SER A O 1
ATOM 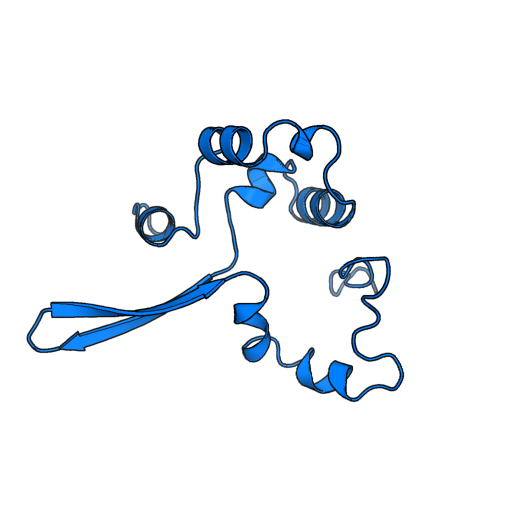756 N N . SER A 1 99 ? 8.539 -6.826 -11.829 1.00 68.12 99 SER A N 1
ATOM 757 C CA . SER A 1 99 ? 7.669 -6.407 -10.712 1.00 68.12 99 SER A CA 1
ATOM 758 C C . SER A 1 99 ? 6.760 -5.201 -11.023 1.00 68.12 99 SER A C 1
ATOM 760 O O . SER A 1 99 ? 6.649 -4.294 -10.208 1.00 68.12 99 SER A O 1
ATOM 762 N N . GLN A 1 100 ? 6.101 -5.223 -12.195 1.00 75.44 100 GLN A N 1
ATOM 763 C CA . GLN A 1 100 ? 5.160 -4.206 -12.715 1.00 75.44 100 GLN A CA 1
ATOM 764 C C . GLN A 1 100 ? 5.758 -2.988 -13.445 1.00 75.44 100 GLN A C 1
ATOM 766 O O . GLN A 1 100 ? 5.028 -2.046 -13.744 1.00 75.44 100 GLN A O 1
ATOM 771 N N . MET A 1 101 ? 7.034 -2.996 -13.843 1.00 80.25 101 MET A N 1
ATOM 772 C CA . MET A 1 101 ? 7.650 -1.864 -14.570 1.00 80.25 101 MET A CA 1
ATOM 773 C C . MET A 1 101 ? 6.997 -1.562 -15.934 1.00 80.25 101 MET A C 1
ATOM 775 O O . MET A 1 101 ? 7.224 -0.492 -16.503 1.00 80.25 101 MET A O 1
ATOM 779 N N . TRP A 1 102 ? 6.186 -2.480 -16.472 1.00 81.69 102 TRP A N 1
ATOM 780 C CA . TRP A 1 102 ? 5.422 -2.273 -17.705 1.00 81.69 102 TRP A CA 1
ATOM 781 C C . TRP A 1 102 ? 4.209 -1.345 -17.523 1.00 81.69 102 TRP A C 1
ATOM 783 O O . TRP A 1 102 ? 3.712 -0.812 -18.515 1.00 81.69 102 TRP A O 1
ATOM 793 N N . ILE A 1 103 ? 3.745 -1.119 -16.288 1.00 80.62 103 ILE A N 1
ATOM 794 C CA . ILE A 1 103 ? 2.626 -0.218 -16.008 1.00 80.62 103 ILE A CA 1
ATOM 795 C C . ILE A 1 103 ? 3.092 1.229 -16.182 1.00 80.62 103 ILE A C 1
ATOM 797 O O . ILE A 1 103 ? 4.016 1.699 -15.516 1.00 80.62 103 ILE A O 1
ATOM 801 N N . ARG A 1 104 ? 2.417 1.947 -17.077 1.00 81.94 104 ARG A N 1
ATOM 802 C CA . ARG A 1 104 ? 2.588 3.379 -17.335 1.00 81.94 104 ARG A CA 1
ATOM 803 C C . ARG A 1 104 ? 1.352 4.170 -16.936 1.00 81.94 104 ARG A C 1
ATOM 805 O O . ARG A 1 104 ? 0.268 3.609 -16.736 1.00 81.94 104 ARG A O 1
ATOM 812 N N . ARG A 1 105 ? 1.510 5.488 -16.821 1.00 83.25 105 ARG A N 1
ATOM 813 C CA . ARG A 1 105 ? 0.363 6.397 -16.741 1.00 83.25 105 ARG A CA 1
ATOM 814 C C . ARG A 1 105 ? -0.395 6.372 -18.061 1.00 83.25 105 ARG A C 1
ATOM 816 O O . ARG A 1 105 ? 0.177 6.083 -19.104 1.00 83.25 105 ARG A O 1
ATOM 823 N N . HIS A 1 106 ? -1.691 6.661 -18.014 1.00 84.19 106 HIS A N 1
ATOM 824 C CA . HIS A 1 106 ? -2.558 6.610 -19.193 1.00 84.19 106 HIS A CA 1
ATOM 825 C C . HIS A 1 106 ? -2.026 7.451 -20.374 1.00 84.19 106 HIS A C 1
ATOM 827 O O . HIS A 1 106 ? -2.233 7.087 -21.524 1.00 84.19 106 HIS A O 1
ATOM 833 N N . ASP A 1 107 ? -1.352 8.564 -20.093 1.00 88.06 107 ASP A N 1
ATOM 834 C CA . ASP A 1 107 ? -0.754 9.493 -21.056 1.00 88.06 107 ASP A CA 1
ATOM 835 C C . ASP A 1 107 ? 0.667 9.119 -21.520 1.00 88.06 107 ASP A C 1
ATOM 837 O O . ASP A 1 107 ? 1.242 9.817 -22.352 1.00 88.06 107 ASP A O 1
ATOM 841 N N . GLU A 1 108 ? 1.226 8.020 -21.016 1.00 84.06 108 GLU A N 1
ATOM 842 C CA . GLU A 1 108 ? 2.573 7.528 -21.331 1.00 84.06 108 GLU A CA 1
ATOM 843 C C . GLU A 1 108 ? 2.567 6.218 -22.152 1.00 84.06 108 GLU A C 1
ATOM 845 O O . GLU A 1 108 ? 3.633 5.628 -22.360 1.00 84.06 108 GLU A O 1
ATOM 850 N N . TYR A 1 109 ? 1.390 5.754 -22.594 1.00 74.50 109 TYR A N 1
ATOM 851 C CA . TYR A 1 109 ? 1.224 4.599 -23.493 1.00 74.50 109 TYR A CA 1
ATOM 852 C C . TYR A 1 109 ? 1.192 4.992 -24.973 1.00 74.50 109 TYR A C 1
ATOM 854 O O . TYR A 1 109 ? 0.654 6.073 -25.303 1.00 74.50 109 TYR A O 1
#

Radius of gyration: 16.88 Å; chains: 1; bounding box: 45×33×43 Å

Sequence (109 aa):
SGGSDFNFDFGVSQTDEQVRERMGPMLEQPPPILRQHADATGTDVAGYLSEGPGFSAFVLDDGVVYHTYSTGARGLEFLMAYYPILDRAPKGRDEEDSSQMWIRRHDEY

Secondary structure (DSSP, 8-state):
--SSSHHHHTTSB--HHHHHHHHGGGGTS--HHHHHHHHHHTS-HHHHHTB--EEEEEEEETTEEEEEEEEEGGGGGGG-THHHHHTTSTTTT--TTTTTTT---GGG-

pLDDT: mean 90.18, std 7.67, range [56.56, 98.44]